Protein AF-A0A9X1YAA1-F1 (afdb_monomer_lite)

Secondary structure (DSSP, 8-state):
----------TTS-S---SS-EE-TTSTT-TT-TTSEEHHHHHHHHHHHHHSSSPPSS---GGGHHHHTTTTTT-HHHHHHHHHHHHHHHHHHTTTT--

Structure (mmCIF, N/CA/C/O backbone):
data_AF-A0A9X1YAA1-F1
#
_entry.id   AF-A0A9X1YAA1-F1
#
loop_
_atom_site.group_PDB
_atom_site.id
_atom_site.type_symbol
_atom_site.label_atom_id
_atom_site.label_alt_id
_atom_site.label_comp_id
_atom_site.label_asym_id
_atom_site.label_entity_id
_atom_site.label_seq_id
_atom_site.pdbx_PDB_ins_code
_atom_site.Cartn_x
_atom_site.Cartn_y
_atom_site.Cartn_z
_atom_site.occupancy
_atom_site.B_iso_or_equiv
_atom_site.auth_seq_id
_atom_site.auth_comp_id
_atom_site.auth_asym_id
_atom_site.auth_atom_id
_atom_site.pdbx_PDB_model_num
ATOM 1 N N . MET A 1 1 ? -20.629 27.614 -35.035 1.00 40.78 1 MET A N 1
ATOM 2 C CA . MET A 1 1 ? -20.889 26.319 -35.700 1.00 40.78 1 MET A CA 1
ATOM 3 C C . MET A 1 1 ? -19.549 25.639 -35.968 1.00 40.78 1 MET A C 1
ATOM 5 O O . MET A 1 1 ? -18.766 26.245 -36.681 1.00 40.78 1 MET A O 1
ATOM 9 N N . LYS A 1 2 ? -19.337 24.426 -35.407 1.00 41.81 2 LYS A N 1
ATOM 10 C CA . LYS A 1 2 ? -18.204 23.475 -35.607 1.00 41.81 2 LYS A CA 1
ATOM 11 C C . LYS A 1 2 ? -16.815 23.954 -35.106 1.00 41.81 2 LYS A C 1
ATOM 13 O O . LYS A 1 2 ? -16.453 25.088 -35.347 1.00 41.81 2 LYS A O 1
ATOM 18 N N . MET A 1 3 ? -15.982 23.191 -34.394 1.00 34.88 3 MET A N 1
ATOM 19 C CA . MET A 1 3 ? -15.811 21.738 -34.290 1.00 34.88 3 MET A CA 1
ATOM 20 C C . MET A 1 3 ? -15.393 21.340 -32.861 1.00 34.88 3 MET A C 1
ATOM 22 O O . MET A 1 3 ? -14.443 21.887 -32.308 1.00 34.88 3 MET A O 1
ATOM 26 N N . LEU A 1 4 ? -16.072 20.331 -32.316 1.00 50.00 4 LEU A N 1
ATOM 27 C CA . LEU A 1 4 ? -15.516 19.368 -31.367 1.00 50.00 4 LEU A CA 1
ATOM 28 C C . LEU A 1 4 ? -14.612 18.411 -32.158 1.00 50.00 4 LEU A C 1
ATOM 30 O O . LEU A 1 4 ? -15.140 17.732 -33.035 1.00 50.00 4 LEU A O 1
ATOM 34 N N . GLN A 1 5 ? -13.307 18.373 -31.872 1.00 45.12 5 GLN A N 1
ATOM 35 C CA . GLN A 1 5 ? -12.415 17.208 -32.035 1.00 45.12 5 GLN A CA 1
ATOM 36 C C . GLN A 1 5 ? -10.988 17.583 -31.596 1.00 45.12 5 GLN A C 1
ATOM 38 O O . GLN A 1 5 ? -10.325 18.374 -32.258 1.00 45.12 5 GLN A O 1
ATOM 43 N N . GLU A 1 6 ? -10.564 17.104 -30.424 1.00 41.16 6 GLU A N 1
ATOM 44 C CA . GLU A 1 6 ? -9.421 16.185 -30.258 1.00 41.16 6 GLU A CA 1
ATOM 45 C C . GLU A 1 6 ? -9.110 16.064 -28.755 1.00 41.16 6 GLU A C 1
ATOM 47 O O . GLU A 1 6 ? -8.807 17.051 -28.080 1.00 41.16 6 GLU A O 1
ATOM 52 N N . GLY A 1 7 ? -9.236 14.851 -28.214 1.00 42.25 7 GLY A N 1
ATOM 53 C CA . GLY A 1 7 ? -9.200 14.529 -26.785 1.00 42.25 7 GLY A CA 1
ATOM 54 C C . GLY A 1 7 ? -7.817 14.616 -26.138 1.00 42.25 7 GLY A C 1
ATOM 55 O O . GLY A 1 7 ? -7.345 13.647 -25.544 1.00 42.25 7 GLY A O 1
ATOM 56 N N . ARG A 1 8 ? -7.155 15.772 -26.208 1.00 49.28 8 ARG A N 1
ATOM 57 C CA . ARG A 1 8 ? -5.885 15.985 -25.511 1.00 49.28 8 ARG A CA 1
ATOM 58 C C . ARG A 1 8 ? -6.148 16.337 -24.051 1.00 49.28 8 ARG A C 1
ATOM 60 O O . ARG A 1 8 ? -6.497 17.466 -23.714 1.00 49.28 8 ARG A O 1
ATOM 67 N N . ARG A 1 9 ? -5.978 15.342 -23.184 1.00 49.28 9 ARG A N 1
ATOM 68 C CA . ARG A 1 9 ? -5.976 15.530 -21.730 1.00 49.28 9 ARG A CA 1
ATOM 69 C C . ARG A 1 9 ? -4.913 16.590 -21.362 1.00 49.28 9 ARG A C 1
ATOM 71 O O . ARG A 1 9 ? -3.793 16.493 -21.870 1.00 49.28 9 ARG A O 1
ATOM 78 N N . PRO A 1 10 ? -5.230 17.607 -20.538 1.00 47.12 10 PRO A N 1
ATOM 79 C CA . PRO A 1 10 ? -4.254 18.605 -20.111 1.00 47.12 10 PRO A CA 1
ATOM 80 C C . PRO A 1 10 ? -3.099 17.962 -19.332 1.00 47.12 10 PRO A C 1
ATOM 82 O O . PRO A 1 10 ? -3.320 17.086 -18.500 1.00 47.12 10 PRO A O 1
ATOM 85 N N . SER A 1 11 ? -1.874 18.445 -19.556 1.00 49.56 11 SER A N 1
ATOM 86 C CA . SER A 1 11 ? -0.635 17.928 -18.943 1.00 49.56 11 SER A CA 1
ATOM 87 C C . SER A 1 11 ? -0.581 18.028 -17.414 1.00 49.56 11 SER A C 1
ATOM 89 O O . SER A 1 11 ? 0.260 17.387 -16.790 1.00 49.56 11 SER A O 1
ATOM 91 N N . TRP A 1 12 ? -1.460 18.832 -16.814 1.00 46.84 12 TRP A N 1
ATOM 92 C CA . TRP A 1 12 ? -1.560 19.032 -15.371 1.00 46.84 12 TRP A CA 1
ATOM 93 C C . TRP A 1 12 ? -2.620 18.149 -14.703 1.00 46.84 12 TRP A C 1
ATOM 95 O O . TRP A 1 12 ? -2.717 18.186 -13.480 1.00 46.84 12 TRP A O 1
ATOM 105 N N . MET A 1 13 ? -3.399 17.351 -15.452 1.00 31.33 13 MET A N 1
ATOM 106 C CA . MET A 1 13 ? -4.250 16.321 -14.846 1.00 31.33 13 MET A CA 1
ATOM 107 C C . MET A 1 13 ? -3.367 15.134 -14.446 1.00 31.33 13 MET A C 1
ATOM 109 O O . MET A 1 13 ? -2.894 14.421 -15.336 1.00 31.33 13 MET A O 1
ATOM 113 N N . PRO A 1 14 ? -3.132 14.879 -13.145 1.00 46.91 14 PRO A N 1
ATOM 114 C CA . PRO A 1 14 ? -2.539 13.616 -12.754 1.00 46.91 14 PRO A CA 1
ATOM 115 C C . PRO A 1 14 ? -3.511 12.512 -13.172 1.00 46.91 14 PRO A C 1
ATOM 117 O O . PRO A 1 14 ? -4.687 12.534 -12.803 1.00 46.91 14 PRO A O 1
ATOM 120 N N . ALA A 1 15 ? -3.029 11.563 -13.974 1.00 45.34 15 ALA A N 1
ATOM 121 C CA . ALA A 1 15 ? -3.699 10.286 -14.139 1.00 45.34 15 ALA A CA 1
ATO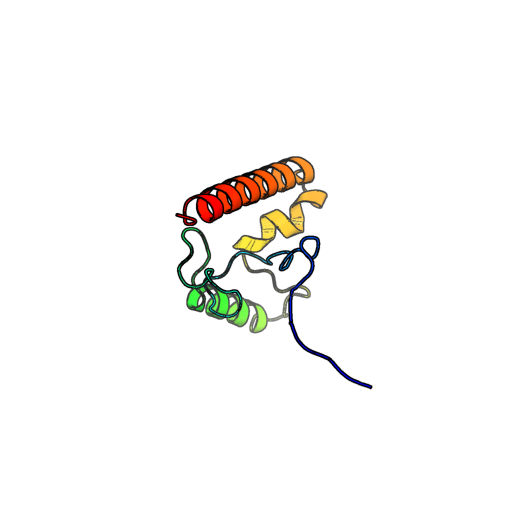M 122 C C . ALA A 1 15 ? -3.605 9.569 -12.793 1.00 45.34 15 ALA A C 1
ATOM 124 O O . ALA A 1 15 ? -2.640 8.860 -12.537 1.00 45.34 15 ALA A O 1
ATOM 125 N N . GLU A 1 16 ? -4.588 9.872 -11.947 1.00 47.19 16 GLU A N 1
ATOM 126 C CA . GLU A 1 16 ? -4.999 9.116 -10.777 1.00 47.19 16 GLU A CA 1
ATOM 127 C C . GLU A 1 16 ? -3.932 9.026 -9.675 1.00 47.19 16 GLU A C 1
ATOM 129 O O . GLU A 1 16 ? -2.824 8.521 -9.837 1.00 47.19 16 GLU A O 1
ATOM 134 N N . ALA A 1 17 ? -4.293 9.493 -8.481 1.00 43.34 17 ALA A N 1
ATOM 135 C CA . ALA A 1 17 ? -3.708 8.948 -7.269 1.00 43.34 17 ALA A CA 1
ATOM 136 C C . ALA A 1 17 ? -3.970 7.434 -7.301 1.00 43.34 17 ALA A C 1
ATOM 138 O O . ALA A 1 17 ? -5.079 6.986 -7.021 1.00 43.34 17 ALA A O 1
ATOM 139 N N . GLN A 1 18 ? -2.978 6.670 -7.761 1.00 43.59 18 GLN A N 1
ATOM 140 C CA . GLN A 1 18 ? -3.054 5.222 -7.870 1.00 43.59 18 GLN A CA 1
ATOM 141 C C . GLN A 1 18 ? -3.180 4.662 -6.459 1.00 43.59 18 GLN A C 1
ATOM 143 O O . GLN A 1 18 ? -2.199 4.547 -5.722 1.00 43.59 18 GLN A O 1
ATOM 148 N N . ALA A 1 19 ? -4.414 4.340 -6.081 1.00 50.97 19 ALA A N 1
ATOM 149 C CA . ALA A 1 19 ? -4.673 3.383 -5.026 1.00 50.97 19 ALA A CA 1
ATOM 150 C C . ALA A 1 19 ? -3.823 2.142 -5.333 1.00 50.97 19 ALA A C 1
ATOM 152 O O . ALA A 1 19 ? -3.895 1.638 -6.450 1.00 50.97 19 ALA A O 1
ATOM 153 N N . ALA A 1 20 ? -2.958 1.767 -4.381 1.00 59.16 20 ALA A N 1
ATOM 154 C CA . ALA A 1 20 ? -2.087 0.586 -4.361 1.00 59.16 20 ALA A CA 1
ATOM 155 C C . ALA A 1 20 ? -1.889 -0.089 -5.732 1.00 59.16 20 ALA A C 1
ATOM 157 O O . ALA A 1 20 ? -2.739 -0.857 -6.148 1.00 59.16 20 ALA A O 1
ATOM 158 N N . GLY A 1 21 ? -0.781 0.178 -6.431 1.00 82.88 21 GLY A N 1
ATOM 159 C CA . GLY A 1 21 ? -0.565 -0.310 -7.800 1.00 82.88 21 GLY A CA 1
ATOM 160 C C . GLY A 1 21 ? -0.935 -1.790 -8.014 1.00 82.88 21 GLY A C 1
ATOM 161 O O . GLY A 1 21 ? -0.229 -2.677 -7.532 1.00 82.88 21 GLY A O 1
ATOM 162 N N . VAL A 1 22 ? -2.025 -2.035 -8.754 1.00 91.88 22 VAL A N 1
ATOM 163 C CA . VAL A 1 22 ? -2.532 -3.368 -9.147 1.00 91.88 22 VAL A CA 1
ATOM 164 C C . VAL A 1 22 ? -2.278 -3.593 -10.634 1.00 91.88 22 VAL A C 1
ATOM 166 O O . VAL A 1 22 ? -2.521 -2.698 -11.429 1.00 91.88 22 VAL A O 1
ATOM 169 N N . GLN A 1 23 ? -1.833 -4.768 -11.050 1.00 93.19 23 GLN A N 1
ATOM 170 C CA . GLN A 1 23 ? -1.609 -5.147 -12.442 1.00 93.19 23 GLN A CA 1
ATOM 171 C C . GLN A 1 23 ? -2.938 -5.319 -13.186 1.00 93.19 23 GLN A C 1
ATOM 173 O O . GLN A 1 23 ? -3.439 -6.424 -13.363 1.00 93.19 23 GLN A O 1
ATOM 178 N N . THR A 1 24 ? -3.538 -4.205 -13.598 1.00 90.50 24 THR A N 1
ATOM 179 C CA . THR A 1 24 ? -4.834 -4.164 -14.279 1.00 90.50 24 THR A CA 1
ATOM 180 C C . THR A 1 24 ? -4.740 -3.438 -15.614 1.00 90.50 24 THR A C 1
ATOM 182 O O . THR A 1 24 ? -3.995 -2.472 -15.746 1.00 90.50 24 THR A O 1
ATOM 185 N N . GLY A 1 25 ? -5.547 -3.866 -16.586 1.00 89.94 25 GLY A N 1
ATOM 186 C CA . GLY A 1 25 ? -5.689 -3.193 -17.881 1.00 89.94 25 GLY A CA 1
ATOM 187 C C . GLY A 1 25 ? -6.549 -1.921 -17.846 1.00 89.94 25 GLY A C 1
ATOM 188 O O . GLY A 1 25 ? -6.770 -1.317 -18.892 1.00 89.94 25 GLY A O 1
ATOM 189 N N . LEU A 1 26 ? -7.061 -1.510 -16.676 1.00 88.44 26 LEU A N 1
ATOM 190 C CA . LEU A 1 26 ? -7.838 -0.267 -16.527 1.00 88.44 26 LEU A CA 1
ATOM 191 C C . LEU A 1 26 ? -6.983 0.988 -16.753 1.00 88.44 26 LEU A C 1
ATOM 193 O O . LEU A 1 26 ? -7.472 1.985 -17.286 1.00 88.44 26 LEU A O 1
ATOM 197 N N . THR A 1 27 ? -5.707 0.918 -16.380 1.00 79.06 27 THR A N 1
ATOM 198 C CA . THR A 1 27 ? -4.733 1.992 -16.566 1.00 79.06 27 THR A CA 1
ATOM 199 C C . THR A 1 27 ? -3.678 1.488 -17.557 1.00 79.06 27 THR A C 1
ATOM 201 O O . THR A 1 27 ? -2.943 0.563 -17.220 1.00 79.06 27 THR A O 1
ATOM 204 N N . PRO A 1 28 ? -3.591 2.042 -18.782 1.00 81.81 28 PRO A N 1
ATOM 205 C CA . PRO A 1 28 ? -2.681 1.530 -19.808 1.00 81.81 28 PRO A CA 1
ATOM 206 C C . PRO A 1 28 ? -1.221 1.445 -19.342 1.00 81.81 28 PRO A C 1
ATOM 208 O O . PRO A 1 28 ? -0.677 2.425 -18.825 1.00 81.81 28 PRO A O 1
ATOM 211 N N . GLY A 1 29 ? -0.578 0.296 -19.569 1.00 82.00 29 GLY A N 1
ATOM 212 C CA . GLY A 1 29 ? 0.817 0.044 -19.195 1.00 82.00 29 GLY A CA 1
ATOM 213 C C . GLY A 1 29 ? 1.010 -0.387 -17.736 1.00 82.00 29 GLY A C 1
ATOM 214 O O . GLY A 1 29 ? 2.144 -0.439 -17.254 1.00 82.00 29 GLY A O 1
ATOM 215 N N . GLN A 1 30 ? -0.075 -0.675 -17.015 1.00 85.06 30 GLN A N 1
ATOM 216 C CA . GLN A 1 30 ? -0.049 -1.129 -15.626 1.00 85.06 30 GLN A CA 1
ATOM 217 C C . GLN A 1 30 ? -0.163 -2.657 -15.510 1.00 85.06 30 GLN A C 1
ATOM 219 O O . GLN A 1 30 ? 0.372 -3.243 -14.569 1.00 85.06 30 GLN A O 1
ATOM 224 N N . GLU A 1 31 ? -0.789 -3.306 -16.491 1.00 89.38 31 GLU A N 1
ATOM 225 C CA . GLU A 1 31 ? -1.128 -4.731 -16.535 1.00 89.38 31 GLU A CA 1
ATOM 226 C C . GLU A 1 31 ? 0.061 -5.688 -16.364 1.00 89.38 31 GLU A C 1
ATOM 228 O O . GLU A 1 31 ? -0.106 -6.786 -15.848 1.00 89.38 31 GLU A O 1
ATOM 233 N N . THR A 1 32 ? 1.270 -5.282 -16.752 1.00 87.19 32 THR A N 1
ATOM 234 C CA . THR A 1 32 ? 2.492 -6.092 -16.604 1.00 87.19 32 THR A CA 1
ATOM 235 C C . THR A 1 32 ? 3.566 -5.367 -15.802 1.00 87.19 32 THR A C 1
ATOM 237 O O . THR A 1 32 ? 4.749 -5.704 -15.890 1.00 87.19 32 THR A O 1
ATOM 240 N N . ARG A 1 33 ? 3.192 -4.322 -15.055 1.00 84.06 33 ARG A N 1
ATOM 241 C CA . ARG A 1 33 ? 4.165 -3.442 -14.416 1.00 84.06 33 ARG A CA 1
ATOM 242 C C . ARG A 1 33 ? 4.874 -4.161 -13.259 1.00 84.06 33 ARG A C 1
ATOM 244 O O . ARG A 1 33 ? 4.205 -4.603 -12.318 1.00 84.06 33 ARG A O 1
ATOM 251 N N . PRO A 1 34 ? 6.216 -4.274 -13.283 1.00 83.75 34 PRO A N 1
ATOM 252 C CA . PRO A 1 34 ? 6.955 -4.897 -12.191 1.00 83.75 34 PRO A CA 1
ATOM 253 C C . PRO A 1 34 ? 6.739 -4.153 -10.867 1.00 83.75 34 PRO A C 1
ATOM 255 O O . PRO A 1 34 ? 6.714 -2.923 -10.827 1.00 83.75 34 PRO A O 1
ATOM 258 N N . GLY A 1 35 ? 6.581 -4.906 -9.778 1.00 81.69 35 GLY A N 1
ATOM 259 C CA . GLY A 1 35 ? 6.361 -4.366 -8.430 1.00 81.69 35 GLY A CA 1
ATOM 260 C C . GLY A 1 35 ? 4.904 -4.034 -8.085 1.00 81.69 35 GLY A C 1
ATOM 261 O O . GLY A 1 35 ? 4.631 -3.693 -6.932 1.00 81.69 35 GLY A O 1
ATOM 262 N N . TYR A 1 36 ? 3.978 -4.156 -9.041 1.00 88.50 36 TYR A N 1
ATOM 263 C CA . TYR A 1 36 ? 2.541 -3.998 -8.808 1.00 88.50 36 TYR A CA 1
ATOM 264 C C . TYR A 1 36 ? 1.943 -5.344 -8.383 1.00 88.50 36 TYR A C 1
ATOM 266 O O . TYR A 1 36 ? 2.487 -6.402 -8.698 1.00 88.50 36 TYR A O 1
ATOM 274 N N . MET A 1 37 ? 0.850 -5.304 -7.627 1.00 91.94 37 MET A N 1
ATOM 275 C CA . MET A 1 37 ? 0.152 -6.497 -7.149 1.00 91.94 37 MET A CA 1
ATOM 276 C C . MET A 1 37 ? -0.603 -7.176 -8.297 1.00 91.94 37 MET A C 1
ATOM 278 O O . MET A 1 37 ? -1.331 -6.468 -8.990 1.00 91.94 37 MET A O 1
ATOM 282 N N . PRO A 1 38 ? -0.490 -8.496 -8.508 1.00 94.38 38 PRO A N 1
ATOM 283 C CA . PRO A 1 38 ? -1.341 -9.210 -9.457 1.00 94.38 38 PRO A CA 1
ATOM 284 C C . PRO A 1 38 ? -2.833 -8.967 -9.187 1.00 94.38 38 PRO A C 1
ATOM 286 O O . PRO A 1 38 ? -3.252 -8.876 -8.032 1.00 94.38 38 PRO A O 1
ATOM 289 N N . LEU A 1 39 ? -3.639 -8.854 -10.248 1.00 94.31 39 LEU A N 1
ATOM 290 C CA . LEU A 1 39 ? -5.076 -8.584 -10.119 1.00 94.31 39 LEU A CA 1
ATOM 291 C C . LEU A 1 39 ? -5.808 -9.680 -9.337 1.00 94.31 39 LEU A C 1
ATOM 293 O O . LEU A 1 39 ? -6.649 -9.356 -8.502 1.00 94.31 39 LEU A O 1
ATOM 297 N N . ASP A 1 40 ? -5.462 -10.943 -9.583 1.00 95.94 40 ASP A N 1
ATOM 298 C CA . ASP A 1 40 ? -6.092 -12.085 -8.917 1.00 95.94 40 ASP A CA 1
ATOM 299 C C . ASP A 1 40 ? -5.818 -12.059 -7.407 1.00 95.94 40 ASP A C 1
ATOM 301 O O . ASP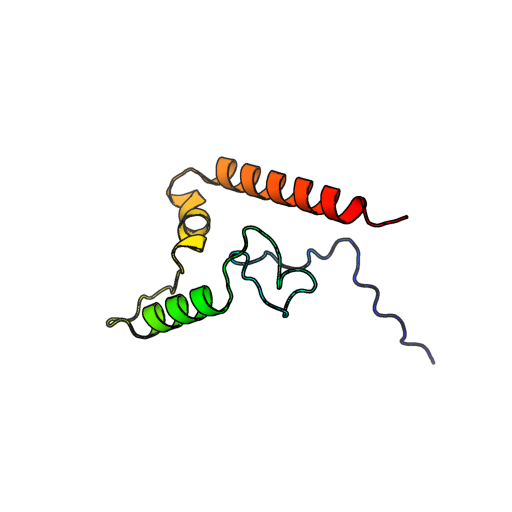 A 1 40 ? -6.750 -12.153 -6.615 1.00 95.94 40 ASP A O 1
ATOM 305 N N . GLU A 1 41 ? -4.572 -11.789 -6.995 1.00 96.25 41 GLU A N 1
ATOM 306 C CA . GLU A 1 41 ? -4.223 -11.639 -5.575 1.00 96.25 41 GLU A CA 1
ATOM 307 C C . GLU A 1 41 ? -4.996 -10.486 -4.916 1.00 96.25 41 GLU A C 1
ATOM 309 O O . GLU A 1 41 ? -5.472 -10.613 -3.787 1.00 96.25 41 GLU A O 1
ATOM 314 N N . PHE A 1 42 ? -5.130 -9.349 -5.610 1.00 94.88 42 PHE A N 1
ATOM 315 C CA . PHE A 1 42 ? -5.884 -8.205 -5.095 1.00 94.88 42 PHE A CA 1
ATOM 316 C C . PHE A 1 42 ? -7.371 -8.543 -4.931 1.00 94.88 42 PHE A C 1
ATOM 318 O O . PHE A 1 42 ? -7.977 -8.190 -3.918 1.00 94.88 42 PHE A O 1
ATOM 325 N N . ALA A 1 43 ? -7.962 -9.213 -5.923 1.00 95.12 43 ALA A N 1
ATOM 326 C CA . ALA A 1 43 ? -9.367 -9.598 -5.907 1.00 95.12 43 ALA A CA 1
ATOM 327 C C . ALA A 1 43 ? -9.658 -10.614 -4.795 1.00 95.12 43 ALA A C 1
ATOM 329 O O . ALA A 1 43 ? -10.621 -10.426 -4.047 1.00 95.12 43 ALA A O 1
ATOM 330 N N . ASP A 1 44 ? -8.807 -11.630 -4.643 1.00 97.75 44 ASP A N 1
ATOM 331 C CA . ASP A 1 44 ? -8.915 -12.633 -3.583 1.00 97.75 44 ASP A CA 1
ATOM 332 C C . ASP A 1 44 ? -8.886 -11.978 -2.199 1.00 97.75 44 ASP A C 1
ATOM 334 O O . ASP A 1 44 ? -9.760 -12.228 -1.363 1.00 97.75 44 ASP A O 1
ATOM 338 N N . GLU A 1 45 ? -7.927 -11.079 -1.964 1.00 97.00 45 GLU A N 1
ATOM 339 C CA . GLU A 1 45 ? -7.806 -10.378 -0.689 1.00 97.00 45 GLU A CA 1
ATOM 340 C C . GLU A 1 45 ? -8.999 -9.450 -0.423 1.00 97.00 45 GLU A C 1
ATOM 342 O O . GLU A 1 45 ? -9.584 -9.471 0.665 1.00 97.00 45 GLU A O 1
ATOM 347 N N . ALA A 1 46 ? -9.409 -8.661 -1.419 1.00 94.88 46 ALA A N 1
ATOM 348 C CA . ALA A 1 46 ? -10.547 -7.760 -1.289 1.00 94.88 46 ALA A CA 1
ATOM 349 C C . ALA A 1 46 ? -11.833 -8.530 -0.948 1.00 94.88 46 ALA A C 1
ATOM 351 O O . ALA A 1 46 ? -12.543 -8.168 -0.005 1.00 94.88 46 ALA A O 1
ATOM 352 N N . VAL A 1 47 ? -12.123 -9.622 -1.663 1.00 96.31 47 VAL A N 1
ATOM 353 C CA . VAL A 1 47 ? -13.305 -10.462 -1.414 1.00 96.31 47 VAL A CA 1
ATOM 354 C C . VAL A 1 47 ? -13.223 -11.144 -0.043 1.00 96.31 47 VAL A C 1
ATOM 356 O O . VAL A 1 47 ? -14.224 -11.190 0.680 1.00 96.31 47 VAL A O 1
ATOM 359 N N . ALA A 1 48 ? -12.045 -11.614 0.379 1.00 97.38 48 ALA A N 1
ATOM 360 C CA . ALA A 1 48 ? -11.852 -12.174 1.717 1.00 97.38 48 ALA A CA 1
ATOM 361 C C . ALA A 1 48 ? -12.163 -11.151 2.827 1.00 97.38 48 ALA A C 1
ATOM 363 O O . ALA A 1 48 ? -12.822 -11.475 3.818 1.00 97.38 48 ALA A O 1
ATOM 364 N N . LEU A 1 49 ? -11.758 -9.891 2.655 1.00 96.19 49 LEU A N 1
ATOM 365 C CA . LEU A 1 49 ? -12.062 -8.824 3.610 1.00 96.19 49 LEU A CA 1
ATOM 366 C C . LEU A 1 49 ? -13.558 -8.481 3.641 1.00 96.19 49 LEU A C 1
ATOM 368 O O . LEU A 1 49 ? -14.113 -8.295 4.727 1.00 96.19 49 LEU A O 1
ATOM 372 N N . PHE A 1 50 ? -14.226 -8.446 2.483 1.00 95.69 50 PHE A N 1
ATOM 373 C CA . PHE A 1 50 ? -15.673 -8.210 2.400 1.00 95.69 50 PHE A CA 1
ATOM 374 C C . PHE A 1 50 ? -16.501 -9.307 3.078 1.00 95.69 50 PHE A C 1
ATOM 376 O O . PHE A 1 50 ? -17.570 -9.030 3.619 1.00 95.69 50 PHE A O 1
ATOM 383 N N . THR A 1 51 ? -16.016 -10.549 3.063 1.00 96.44 51 THR A N 1
ATOM 384 C CA . THR A 1 51 ? -16.734 -11.706 3.624 1.00 96.44 51 THR A CA 1
ATOM 385 C C . THR A 1 51 ? -16.488 -11.923 5.121 1.00 96.44 51 THR A C 1
ATOM 387 O O . THR A 1 51 ? -17.185 -12.725 5.750 1.00 96.44 51 THR A O 1
ATOM 390 N N . ARG A 1 52 ? -15.546 -11.190 5.732 1.00 96.75 52 ARG A N 1
ATOM 391 C CA . ARG A 1 52 ? -15.280 -11.237 7.177 1.00 96.75 52 ARG A CA 1
ATOM 392 C C . ARG A 1 52 ? -16.488 -10.742 7.981 1.00 96.75 52 ARG A C 1
ATOM 394 O O . ARG A 1 52 ? -17.121 -9.761 7.604 1.00 96.75 52 ARG A O 1
ATOM 401 N N . GLN A 1 53 ? -16.779 -11.390 9.116 1.00 96.50 53 GLN A N 1
ATOM 402 C CA . GLN A 1 53 ? -17.855 -10.997 10.037 1.00 96.50 53 GLN A CA 1
ATOM 403 C C . GLN A 1 53 ? -17.324 -10.741 11.466 1.00 96.50 53 GLN A C 1
ATOM 405 O O . GLN A 1 53 ? -16.648 -11.611 12.018 1.00 96.50 53 GLN A O 1
ATOM 410 N N . PRO A 1 54 ? -17.616 -9.571 12.074 1.00 93.88 54 PRO A N 1
ATOM 411 C CA . PRO A 1 54 ? -18.273 -8.421 11.446 1.00 93.88 54 PRO A CA 1
ATOM 412 C C . PRO A 1 54 ? -17.415 -7.851 10.305 1.00 93.88 54 PRO A C 1
ATOM 414 O O . PRO A 1 54 ? -16.183 -7.889 10.375 1.00 93.88 54 PRO A O 1
ATOM 417 N N . THR A 1 55 ? -18.065 -7.350 9.252 1.00 93.44 55 THR A N 1
ATOM 418 C CA . THR A 1 55 ? -17.362 -6.715 8.133 1.00 93.44 55 THR A CA 1
ATOM 419 C C . THR A 1 55 ? -16.620 -5.491 8.656 1.00 93.44 55 THR A C 1
ATOM 421 O O . THR A 1 55 ? -17.223 -4.684 9.374 1.00 93.44 55 THR A O 1
ATOM 424 N N . PRO A 1 56 ? -15.319 -5.343 8.353 1.00 91.50 56 PRO A N 1
ATOM 425 C CA . PRO A 1 56 ? -14.579 -4.166 8.766 1.00 91.50 56 PRO A CA 1
ATOM 426 C C . PRO A 1 56 ? -15.251 -2.887 8.244 1.00 91.50 56 PRO A C 1
ATOM 428 O O . PRO A 1 56 ? -15.721 -2.870 7.106 1.00 91.50 56 PRO A O 1
ATOM 431 N N . PRO A 1 57 ? -15.267 -1.798 9.031 1.00 93.06 57 PRO A N 1
ATOM 432 C CA . PRO A 1 57 ? -15.800 -0.515 8.572 1.00 93.06 57 PRO A CA 1
ATOM 433 C C . PRO A 1 57 ? -14.984 0.083 7.413 1.00 93.06 57 PRO A C 1
ATOM 435 O O . PRO A 1 57 ? -15.475 0.953 6.702 1.00 93.06 57 PRO A O 1
ATOM 438 N N . GLU A 1 58 ? -13.749 -0.386 7.217 1.00 94.31 58 GLU A N 1
ATOM 439 C CA . GLU A 1 58 ? -12.867 -0.016 6.116 1.00 94.31 58 GLU A CA 1
ATOM 440 C C . GLU A 1 58 ? -12.180 -1.279 5.571 1.00 94.31 58 GLU A C 1
ATOM 442 O O . GLU A 1 58 ? -11.580 -2.044 6.331 1.00 94.31 58 GLU A O 1
ATOM 447 N N . ILE A 1 59 ? -12.281 -1.509 4.260 1.00 94.44 59 ILE A N 1
ATOM 448 C CA . ILE A 1 59 ? -11.673 -2.654 3.572 1.00 94.44 59 ILE A CA 1
ATOM 449 C C . ILE A 1 59 ? -10.308 -2.226 3.039 1.00 94.44 59 ILE A C 1
ATOM 451 O O . ILE A 1 59 ? -10.212 -1.481 2.066 1.00 94.44 59 ILE A O 1
ATOM 455 N N . LEU A 1 60 ? -9.253 -2.685 3.707 1.00 93.69 60 LEU A N 1
ATOM 456 C CA . LEU A 1 60 ? -7.869 -2.351 3.389 1.00 93.69 60 LEU A CA 1
ATOM 457 C C . LEU A 1 60 ? -7.107 -3.625 3.064 1.00 93.69 60 LEU A C 1
ATOM 459 O O . LEU A 1 60 ? -6.872 -4.433 3.961 1.00 93.69 60 LEU A O 1
ATOM 463 N N . VAL A 1 61 ? -6.687 -3.763 1.809 1.00 94.50 61 VAL A N 1
ATOM 464 C CA . VAL A 1 61 ? -5.679 -4.764 1.449 1.00 94.50 61 VAL A CA 1
ATOM 465 C C . VAL A 1 61 ? -4.355 -4.430 2.144 1.00 94.50 61 VAL A C 1
ATOM 467 O O . VAL A 1 61 ? -4.003 -3.258 2.298 1.00 94.50 61 VAL A O 1
ATOM 470 N N . GLU A 1 62 ? -3.588 -5.427 2.563 1.00 92.88 62 GLU A N 1
ATOM 471 C CA . GLU A 1 62 ? -2.393 -5.280 3.394 1.00 92.88 62 GLU A CA 1
ATOM 472 C C . GLU A 1 62 ? -1.397 -4.286 2.787 1.00 92.88 62 GLU A C 1
ATOM 474 O O . GLU A 1 62 ? -0.838 -3.433 3.481 1.00 92.88 62 GLU A O 1
ATOM 479 N N . ARG A 1 63 ? -1.254 -4.307 1.457 1.00 90.50 63 ARG A N 1
ATOM 480 C CA . ARG A 1 63 ? -0.336 -3.432 0.716 1.00 90.50 63 ARG A CA 1
ATOM 481 C C . ARG A 1 63 ? -0.650 -1.936 0.853 1.00 90.50 63 ARG A C 1
ATOM 483 O O . ARG A 1 63 ? 0.262 -1.126 0.703 1.00 90.50 63 ARG A O 1
ATOM 490 N N . VAL A 1 64 ? -1.902 -1.550 1.137 1.00 91.19 64 VAL A N 1
ATOM 491 C CA . VAL A 1 64 ? -2.308 -0.135 1.268 1.00 91.19 64 VAL A CA 1
ATOM 492 C C . VAL A 1 64 ? -2.162 0.401 2.693 1.00 91.19 64 VAL A C 1
ATOM 494 O O . VAL A 1 64 ? -2.100 1.618 2.884 1.00 91.19 64 VAL A O 1
ATOM 497 N N . ARG A 1 65 ? -2.060 -0.476 3.700 1.00 92.31 65 ARG A N 1
ATOM 498 C CA . ARG A 1 65 ? -1.989 -0.076 5.115 1.00 92.31 65 ARG A CA 1
ATOM 499 C C . ARG A 1 65 ? -0.886 0.945 5.411 1.00 92.31 65 ARG A C 1
ATOM 501 O O . ARG A 1 65 ? -1.204 1.939 6.061 1.00 92.31 65 ARG A O 1
ATOM 508 N N . PRO A 1 66 ? 0.358 0.802 4.905 1.00 90.88 66 PRO A N 1
ATOM 509 C CA . PRO A 1 66 ? 1.411 1.769 5.211 1.00 90.88 66 PRO A CA 1
ATOM 510 C C . PRO A 1 66 ? 1.116 3.176 4.683 1.00 90.88 66 PRO A C 1
ATOM 512 O O . PRO A 1 66 ? 1.607 4.151 5.238 1.00 90.88 66 PRO A O 1
ATOM 515 N N . LEU A 1 67 ? 0.320 3.297 3.614 1.00 89.94 67 LEU A N 1
ATOM 516 C CA . LEU A 1 67 ? -0.136 4.592 3.106 1.00 89.94 67 LEU A CA 1
ATOM 517 C C . LEU A 1 67 ? -1.292 5.124 3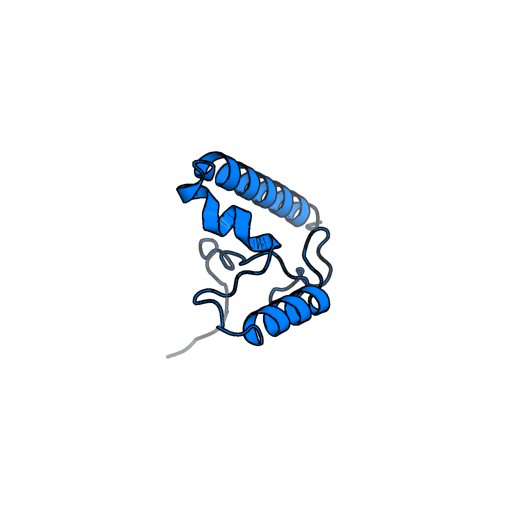.951 1.00 89.94 67 LEU A C 1
ATOM 519 O O . LEU A 1 67 ? -1.294 6.288 4.339 1.00 89.94 67 LEU A O 1
ATOM 523 N N . ARG A 1 68 ? -2.253 4.254 4.275 1.00 92.38 68 ARG A N 1
ATOM 524 C CA . ARG A 1 68 ? -3.441 4.604 5.055 1.00 92.38 68 ARG A CA 1
ATOM 525 C C . ARG A 1 68 ? -3.115 5.092 6.470 1.00 92.38 68 ARG A C 1
ATOM 527 O O . ARG A 1 68 ? -3.833 5.951 6.987 1.00 92.38 68 ARG A O 1
ATOM 534 N N . PHE A 1 69 ? -2.073 4.539 7.089 1.00 94.75 69 PHE A N 1
ATOM 535 C CA . PHE A 1 69 ? -1.665 4.852 8.462 1.00 94.75 69 PHE A CA 1
ATOM 536 C C . PHE A 1 69 ? -0.442 5.777 8.553 1.00 94.75 69 PHE A C 1
ATOM 538 O O . PHE A 1 69 ? -0.039 6.119 9.660 1.00 94.75 69 PHE A O 1
ATOM 545 N N . ALA A 1 70 ? 0.105 6.248 7.426 1.00 95.19 70 ALA A N 1
ATOM 546 C CA . ALA A 1 70 ? 1.331 7.051 7.394 1.00 95.19 70 ALA A CA 1
ATOM 547 C C . ALA A 1 70 ? 1.288 8.276 8.325 1.00 95.19 70 ALA A C 1
ATOM 549 O O . ALA A 1 70 ? 2.239 8.522 9.060 1.00 95.19 70 ALA A O 1
ATOM 550 N N . GLU A 1 71 ? 0.191 9.036 8.322 1.00 94.56 71 GLU A N 1
ATOM 551 C CA . GLU A 1 71 ? 0.034 10.209 9.195 1.00 94.56 71 GLU A CA 1
ATOM 552 C C . GLU A 1 71 ? -0.090 9.818 10.668 1.00 94.56 71 GLU A C 1
ATOM 554 O O . GLU A 1 71 ? 0.608 10.370 11.517 1.00 94.56 71 GLU A O 1
ATOM 559 N N . ALA A 1 72 ? -0.949 8.839 10.964 1.00 96.38 72 ALA A N 1
ATOM 560 C CA . ALA A 1 72 ? -1.198 8.371 12.326 1.00 96.38 72 ALA A CA 1
ATOM 561 C C . ALA A 1 72 ? 0.066 7.791 12.981 1.00 96.38 72 ALA A C 1
ATOM 563 O O . ALA A 1 72 ? 0.246 7.907 14.191 1.00 96.38 72 ALA A O 1
ATOM 564 N N . GLU A 1 73 ? 0.947 7.195 12.179 1.00 96.38 73 GLU A N 1
ATOM 565 C CA . GLU A 1 73 ? 2.216 6.614 12.616 1.00 96.38 73 GLU A CA 1
ATOM 566 C C . GLU A 1 73 ? 3.402 7.591 12.514 1.00 96.38 73 GLU A C 1
ATOM 568 O O . GLU A 1 73 ? 4.537 7.195 12.766 1.00 96.38 73 GLU A O 1
ATOM 573 N N . GLY A 1 74 ? 3.179 8.856 12.132 1.00 97.19 74 GLY A N 1
ATOM 574 C CA . GLY A 1 74 ? 4.243 9.860 12.006 1.00 97.19 74 GLY A CA 1
ATOM 575 C C . GLY A 1 74 ? 5.238 9.606 10.864 1.00 97.19 74 GLY A C 1
ATOM 576 O O . GLY A 1 74 ? 6.322 10.180 10.853 1.00 97.19 74 GLY A O 1
ATOM 577 N N . GLN A 1 75 ? 4.881 8.762 9.896 1.00 96.88 75 GLN A N 1
ATOM 578 C CA . GLN A 1 75 ? 5.702 8.378 8.741 1.00 96.88 75 GLN A CA 1
ATOM 579 C C . GLN A 1 75 ? 5.315 9.122 7.450 1.00 96.88 75 GLN A C 1
ATOM 581 O O . GLN A 1 75 ? 5.780 8.760 6.369 1.00 96.88 75 GLN A O 1
ATOM 586 N N . PHE A 1 76 ? 4.450 10.138 7.520 1.00 95.06 76 PHE A N 1
ATOM 587 C CA . PHE A 1 76 ? 3.928 10.826 6.334 1.00 95.06 76 PHE A CA 1
ATOM 588 C C . PHE A 1 76 ? 5.033 11.316 5.387 1.00 95.06 76 PHE A C 1
ATOM 590 O O . PHE A 1 76 ? 5.027 10.955 4.209 1.00 95.06 76 PHE A O 1
ATOM 597 N N . ASP A 1 77 ? 6.004 12.077 5.901 1.00 97.06 77 ASP A N 1
ATOM 598 C CA . ASP A 1 77 ? 7.071 12.664 5.082 1.00 97.06 77 ASP A CA 1
ATOM 599 C C . ASP A 1 77 ? 7.933 11.592 4.402 1.00 97.06 77 ASP A C 1
ATOM 601 O O . ASP A 1 77 ? 8.258 11.704 3.218 1.00 97.06 77 ASP A O 1
ATOM 605 N N . GLU A 1 78 ? 8.247 10.508 5.116 1.00 95.44 78 GLU A N 1
ATOM 606 C CA . GLU A 1 78 ? 9.006 9.375 4.579 1.00 95.44 78 GLU A CA 1
ATOM 607 C C . GLU A 1 78 ? 8.241 8.678 3.444 1.00 95.44 78 GLU A C 1
ATOM 609 O O . GLU A 1 78 ? 8.789 8.425 2.365 1.00 95.44 78 GLU A O 1
ATOM 614 N N . ARG A 1 79 ? 6.947 8.403 3.652 1.00 92.88 79 ARG A N 1
ATOM 615 C CA . ARG A 1 79 ? 6.096 7.749 2.648 1.00 92.88 79 ARG A CA 1
ATOM 616 C C . ARG A 1 79 ? 5.913 8.633 1.420 1.00 92.88 79 ARG A C 1
ATOM 618 O O . ARG A 1 79 ? 6.017 8.137 0.297 1.00 92.88 79 ARG A O 1
ATOM 625 N N . LEU A 1 80 ? 5.705 9.934 1.613 1.00 92.62 80 LEU A N 1
ATOM 626 C CA . LEU A 1 80 ? 5.588 10.900 0.523 1.00 92.62 80 LEU A CA 1
ATOM 627 C C . LEU A 1 80 ? 6.887 11.003 -0.287 1.00 92.62 80 LEU A C 1
ATOM 629 O O . LEU A 1 80 ? 6.838 11.047 -1.522 1.00 92.62 80 LEU A O 1
ATOM 633 N N . ALA A 1 81 ? 8.045 11.004 0.378 1.00 93.19 81 ALA A N 1
ATOM 634 C CA . ALA A 1 81 ? 9.344 10.999 -0.288 1.00 93.19 81 ALA A CA 1
ATOM 635 C C . ALA A 1 81 ? 9.537 9.728 -1.131 1.00 93.19 81 ALA A C 1
ATOM 637 O O . ALA A 1 81 ? 9.849 9.825 -2.319 1.00 93.19 81 ALA A O 1
ATOM 638 N N . SER A 1 82 ? 9.249 8.554 -0.559 1.00 90.06 82 SER A N 1
ATOM 639 C CA . SER A 1 82 ? 9.332 7.264 -1.255 1.00 90.06 82 SER A CA 1
ATOM 640 C C . SER A 1 82 ? 8.441 7.219 -2.506 1.00 90.06 82 SER A C 1
ATOM 642 O O . SER A 1 82 ? 8.910 6.889 -3.598 1.00 90.06 82 SER A O 1
ATOM 644 N N . LEU A 1 83 ? 7.177 7.647 -2.387 1.00 86.88 83 LEU A N 1
ATOM 645 C CA . LEU A 1 83 ? 6.249 7.737 -3.520 1.00 86.88 83 LEU A CA 1
ATOM 646 C C . LEU A 1 83 ? 6.731 8.724 -4.589 1.00 86.88 83 LEU A C 1
ATOM 648 O O . LEU A 1 83 ? 6.631 8.448 -5.787 1.00 86.88 83 LEU A O 1
ATOM 652 N N . SER A 1 84 ? 7.278 9.866 -4.171 1.00 89.00 84 SER A N 1
ATOM 653 C CA . SER A 1 84 ? 7.826 10.868 -5.087 1.00 89.00 84 SER A CA 1
ATOM 654 C C . SER A 1 84 ? 9.014 10.318 -5.878 1.00 89.00 84 SER A C 1
ATOM 656 O O . SER A 1 84 ? 9.109 10.553 -7.083 1.00 89.00 84 SER A O 1
ATOM 658 N N . ASP A 1 85 ? 9.891 9.547 -5.238 1.00 88.19 85 ASP A N 1
ATOM 659 C CA . ASP A 1 85 ? 11.026 8.901 -5.897 1.00 88.19 85 ASP A CA 1
ATOM 660 C C . ASP A 1 85 ? 10.587 7.807 -6.866 1.00 88.19 85 ASP A C 1
ATOM 662 O O . ASP A 1 85 ? 11.073 7.762 -8.000 1.00 88.19 85 ASP A O 1
ATOM 666 N N . MET A 1 86 ? 9.616 6.977 -6.477 1.00 82.12 86 MET A N 1
ATOM 667 C CA . MET A 1 86 ? 9.004 6.004 -7.384 1.00 82.12 86 MET A CA 1
ATOM 668 C C . MET A 1 86 ? 8.409 6.691 -8.618 1.00 82.12 86 MET A C 1
ATOM 670 O O . MET A 1 86 ? 8.646 6.255 -9.745 1.00 82.12 86 MET A O 1
ATOM 674 N N . ALA A 1 87 ? 7.682 7.796 -8.427 1.00 81.12 87 ALA A N 1
ATOM 675 C CA . ALA A 1 87 ? 7.094 8.561 -9.521 1.00 81.12 87 ALA A CA 1
ATOM 676 C C . ALA A 1 87 ? 8.155 9.201 -10.433 1.00 81.12 87 ALA A C 1
ATOM 678 O O . ALA A 1 87 ? 7.965 9.254 -11.649 1.00 81.12 87 ALA A O 1
ATOM 679 N N . ARG A 1 88 ? 9.282 9.674 -9.883 1.00 82.12 88 ARG A N 1
ATOM 680 C CA . ARG A 1 88 ? 10.409 10.195 -10.678 1.00 82.12 88 ARG A CA 1
AT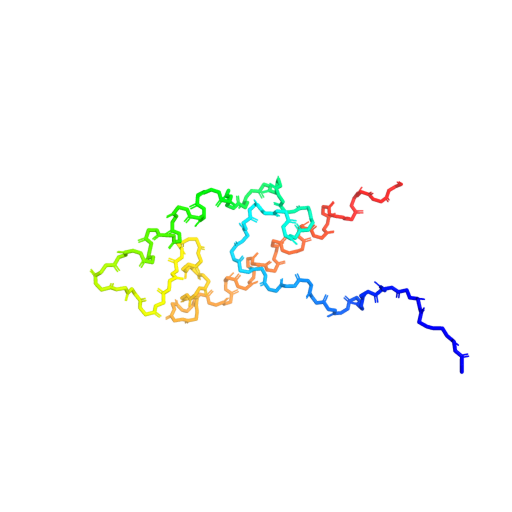OM 681 C C . ARG A 1 88 ? 11.041 9.103 -11.538 1.00 82.12 88 ARG A C 1
ATOM 683 O O . ARG A 1 88 ? 11.207 9.325 -12.733 1.00 82.12 88 ARG A O 1
ATOM 690 N N . ARG A 1 89 ? 11.327 7.931 -10.961 1.00 78.31 89 ARG A N 1
ATOM 691 C CA . ARG A 1 89 ? 11.893 6.778 -11.689 1.00 78.31 89 ARG A CA 1
ATOM 692 C C . ARG A 1 89 ? 10.969 6.330 -12.817 1.00 78.31 89 ARG A C 1
ATOM 694 O O . ARG A 1 89 ? 11.381 6.289 -13.965 1.00 78.31 89 ARG A O 1
ATOM 701 N N . ALA A 1 90 ? 9.683 6.170 -12.511 1.00 74.12 90 ALA A N 1
ATOM 702 C CA . ALA A 1 90 ? 8.662 5.826 -13.496 1.00 74.12 90 ALA A CA 1
ATOM 703 C C . ALA A 1 90 ? 8.614 6.782 -14.701 1.00 74.12 90 ALA A C 1
ATOM 705 O O . ALA A 1 90 ? 8.377 6.357 -15.829 1.00 74.12 90 ALA A O 1
ATOM 706 N N . ARG A 1 91 ? 8.799 8.087 -14.465 1.00 72.94 91 ARG A N 1
ATOM 707 C CA . ARG A 1 91 ? 8.825 9.102 -15.528 1.00 72.94 91 ARG A CA 1
ATOM 708 C C . ARG A 1 91 ? 10.112 9.054 -16.348 1.00 72.94 91 ARG A C 1
ATOM 710 O O . ARG A 1 91 ? 10.049 9.361 -17.534 1.00 72.94 91 ARG A O 1
ATOM 717 N N . ALA A 1 92 ? 11.238 8.701 -15.728 1.00 75.06 92 ALA A N 1
ATOM 718 C CA . ALA A 1 92 ? 12.503 8.495 -16.426 1.00 75.06 92 ALA A CA 1
ATOM 719 C C . ALA A 1 92 ? 12.397 7.291 -17.376 1.00 75.06 92 ALA A C 1
ATOM 721 O O . ALA A 1 92 ? 12.607 7.458 -18.574 1.00 75.06 92 ALA A O 1
ATOM 722 N N . ASP A 1 93 ? 11.910 6.151 -16.876 1.00 68.44 93 ASP A N 1
ATOM 723 C CA . ASP A 1 93 ? 11.714 4.929 -17.670 1.00 68.44 93 ASP A CA 1
ATOM 724 C C . ASP A 1 93 ? 10.750 5.162 -18.852 1.00 68.44 93 ASP A C 1
ATOM 726 O O . ASP A 1 93 ? 10.972 4.696 -19.967 1.00 68.44 93 ASP A O 1
ATOM 730 N N . ALA A 1 94 ? 9.688 5.951 -18.645 1.00 65.12 94 ALA A N 1
ATOM 731 C CA . ALA A 1 94 ? 8.742 6.326 -19.702 1.00 65.12 94 ALA A CA 1
ATOM 732 C C . ALA A 1 94 ? 9.299 7.361 -20.706 1.00 65.12 94 ALA A C 1
ATOM 734 O O . ALA A 1 94 ? 8.707 7.587 -21.766 1.00 65.12 94 ALA A O 1
ATOM 735 N N . GLY A 1 95 ? 10.395 8.045 -20.367 1.00 58.88 95 GLY A N 1
ATOM 736 C CA . GLY A 1 95 ? 11.069 9.021 -21.222 1.00 58.88 95 GLY A CA 1
ATOM 737 C C . GLY A 1 95 ? 12.025 8.393 -22.235 1.00 58.88 95 GLY A C 1
ATOM 738 O O . GLY A 1 95 ? 12.241 8.983 -23.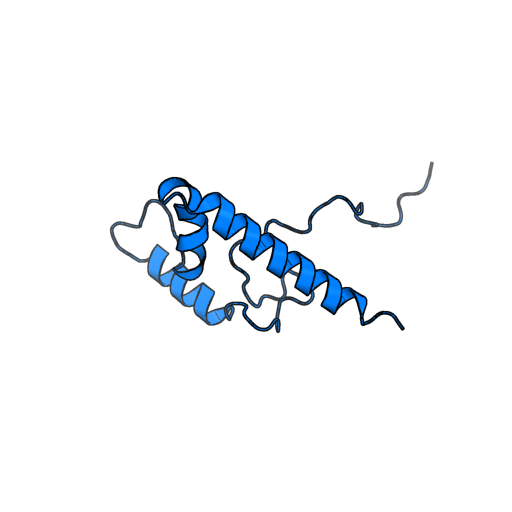291 1.00 58.88 95 GLY A O 1
ATOM 739 N N . GLU A 1 96 ? 12.534 7.197 -21.947 1.00 48.78 96 GLU A N 1
ATOM 740 C CA . GLU A 1 96 ? 13.583 6.517 -22.721 1.00 48.78 96 GLU A CA 1
ATOM 741 C C . GLU A 1 96 ? 13.044 5.750 -23.951 1.00 48.78 96 GLU A C 1
ATOM 743 O O . GLU A 1 96 ? 13.802 5.340 -24.822 1.00 48.78 96 GLU A O 1
ATOM 748 N N . GLY A 1 97 ? 11.717 5.630 -24.087 1.00 43.47 97 GLY A N 1
ATOM 749 C CA . GLY A 1 97 ? 11.035 5.003 -25.231 1.00 43.47 97 GLY A CA 1
ATOM 750 C C . GLY A 1 97 ? 10.649 5.945 -26.383 1.00 43.47 97 GLY A C 1
ATOM 751 O O . GLY A 1 97 ? 9.845 5.559 -27.229 1.00 43.47 97 GLY A O 1
ATOM 752 N N . ARG A 1 98 ? 11.150 7.189 -26.416 1.00 43.66 98 ARG A N 1
ATOM 753 C CA . ARG A 1 98 ? 10.926 8.132 -27.529 1.00 43.66 98 ARG A CA 1
ATOM 754 C C . ARG A 1 98 ? 12.210 8.314 -28.341 1.00 43.66 98 ARG A C 1
ATOM 756 O O . ARG A 1 98 ? 12.934 9.283 -28.132 1.00 43.66 98 ARG A O 1
ATOM 763 N N . HIS A 1 99 ? 12.443 7.388 -29.265 1.00 36.66 99 HIS A N 1
ATOM 764 C CA . HIS A 1 99 ? 13.330 7.548 -30.417 1.00 36.66 99 HIS A CA 1
ATOM 765 C C . HIS A 1 99 ? 12.540 7.300 -31.700 1.0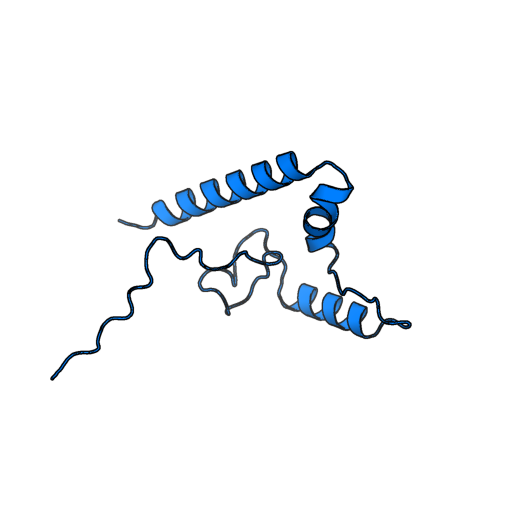0 36.66 99 HIS A C 1
ATOM 767 O O . HIS A 1 99 ? 11.688 6.384 -31.688 1.00 36.66 99 HIS A O 1
#

pLDDT: mean 78.83, std 20.58, range [31.33, 97.75]

Organism: NCBI:txid2937791

Foldseek 3Di:
DDDDDDPDDDPPDPPDPDDQQELDPPDPPSVPDPPGHYPVVVVVQQVVQCPDPVRDPDRDDPRCVCVVCCVVVVNNVVVVVVVVVVVVVVVVVVVVPDD

Radius of gyration: 17.74 Å; chains: 1; bounding box: 34×39×48 Å

Sequence (99 aa):
MKMLQEGRRPSWMPAEAQAAGVQTGLTPGQETRPGYMPLDEFADEAVALFTRQPTPPEILVERVRPLRFAEAEGQFDERLASLSDMARRARADAGEGRH